Protein AF-A0A7Z9XJ72-F1 (afdb_monomer_lite)

Secondary structure (DSSP, 8-state):
--HHHHHHHHHHHH-TTS-HHHHHHHHHHHTTS-HHHHHHHHHHHTT-SSHHHHHHHHHHHGGGGGGGHHHHHHHHHHS---HHHHHHHHHHHTT-S-HHHHHHHHHHHHHTTS-GGG--HHHHHHHHHHHHTT-

Foldseek 3Di:
DDPVLLVVLLCQLPDPVDDLVSNLVSLLVLLVDDLVSSLVSLLVQLQDPDLSRNQSSLVSNLSVQPSNLLVLLVCQQPDPDFLSNLVSSLSNQPPSVDVVLCVLCVQLNVQSVDGSVPGPNNVSSVSSNVVVVPD

Radius of gyration: 14.64 Å; chains: 1; bounding box: 35×28×40 Å

pLDDT: mean 94.73, std 6.27, range [59.56, 98.75]

Structure (mmCIF, N/CA/C/O backbone):
data_AF-A0A7Z9XJ72-F1
#
_entry.id   AF-A0A7Z9XJ72-F1
#
loop_
_atom_site.group_PDB
_atom_site.id
_atom_site.type_symbol
_atom_site.label_atom_id
_atom_site.label_alt_id
_atom_site.label_comp_id
_atom_site.label_asym_id
_atom_site.label_entity_id
_atom_site.label_seq_id
_atom_site.pdbx_PDB_ins_code
_atom_site.Cartn_x
_atom_site.Cartn_y
_atom_site.Cartn_z
_atom_site.occupancy
_atom_site.B_iso_or_equiv
_atom_site.auth_seq_id
_atom_site.auth_comp_id
_atom_site.auth_asym_id
_atom_site.auth_atom_id
_atom_site.pdbx_PDB_model_num
ATOM 1 N N . MET A 1 1 ? -6.215 9.224 -21.922 1.00 62.25 1 MET A N 1
ATOM 2 C CA . MET A 1 1 ? -5.640 7.935 -21.502 1.00 62.25 1 MET A CA 1
ATOM 3 C C . MET A 1 1 ? -6.753 6.922 -21.615 1.00 62.25 1 MET A C 1
ATOM 5 O O . MET A 1 1 ? -7.837 7.191 -21.112 1.00 62.25 1 MET A O 1
ATOM 9 N N . THR A 1 2 ? -6.537 5.869 -22.390 1.00 80.62 2 THR A N 1
ATOM 10 C CA . THR A 1 2 ? -7.528 4.816 -22.653 1.00 80.62 2 THR A CA 1
ATOM 11 C C . THR A 1 2 ? -7.338 3.645 -21.683 1.00 80.62 2 THR A C 1
ATOM 13 O O . THR A 1 2 ? -6.299 3.534 -21.033 1.00 80.62 2 THR A O 1
ATOM 16 N N . SER A 1 3 ? -8.303 2.721 -21.633 1.00 77.75 3 SER A N 1
ATOM 17 C CA . SER A 1 3 ? -8.146 1.445 -20.913 1.00 77.75 3 SER A CA 1
ATOM 18 C C . SER A 1 3 ? -6.928 0.642 -21.415 1.00 77.75 3 SER A C 1
ATOM 20 O O . SER A 1 3 ? -6.231 0.022 -20.620 1.00 77.75 3 SER A O 1
ATOM 22 N N . SER A 1 4 ? -6.570 0.742 -22.704 1.00 87.25 4 SER A N 1
ATOM 23 C CA . SER A 1 4 ? -5.353 0.105 -23.232 1.00 87.25 4 SER A CA 1
ATOM 24 C C . SER A 1 4 ? -4.056 0.743 -22.717 1.00 87.25 4 SER A C 1
ATOM 26 O O . SER A 1 4 ? -3.054 0.046 -22.559 1.00 87.25 4 SER A O 1
ATOM 28 N N . ASP A 1 5 ? -4.055 2.055 -22.453 1.00 93.62 5 ASP A N 1
ATOM 29 C CA . ASP A 1 5 ? -2.897 2.737 -21.863 1.00 93.62 5 ASP A CA 1
ATOM 30 C C . ASP A 1 5 ? -2.674 2.286 -20.415 1.00 93.62 5 ASP A C 1
ATOM 32 O O . ASP A 1 5 ? -1.527 2.114 -19.998 1.00 93.62 5 ASP A O 1
ATOM 36 N N . PHE A 1 6 ? -3.762 2.081 -19.662 1.00 95.50 6 PHE A N 1
ATOM 37 C CA . PHE A 1 6 ? -3.710 1.603 -18.280 1.00 95.50 6 PHE A CA 1
ATOM 38 C C . PHE A 1 6 ? -3.022 0.244 -18.199 1.00 95.50 6 PHE A C 1
ATOM 40 O O . PHE A 1 6 ? -1.984 0.119 -17.551 1.00 95.50 6 PHE A O 1
ATOM 47 N N . GLU A 1 7 ? -3.531 -0.741 -18.939 1.00 96.44 7 GLU A N 1
ATOM 48 C CA . GLU A 1 7 ? -2.999 -2.106 -18.932 1.00 96.44 7 GLU A CA 1
ATOM 49 C C . GLU A 1 7 ? -1.518 -2.154 -19.319 1.00 96.44 7 GLU A C 1
ATOM 51 O O . GLU A 1 7 ? -0.716 -2.851 -18.694 1.00 96.44 7 GLU A O 1
ATOM 56 N N . ARG A 1 8 ? -1.109 -1.346 -20.305 1.00 97.25 8 ARG A N 1
ATOM 57 C CA . ARG A 1 8 ? 0.302 -1.243 -20.697 1.00 97.25 8 ARG A CA 1
ATOM 58 C C . ARG A 1 8 ? 1.174 -0.706 -19.561 1.00 97.25 8 ARG A C 1
ATOM 60 O O . ARG A 1 8 ? 2.279 -1.205 -19.354 1.00 97.25 8 ARG A O 1
ATOM 67 N N . ILE A 1 9 ? 0.712 0.318 -18.847 1.00 98.12 9 ILE A N 1
ATOM 68 C CA . ILE A 1 9 ? 1.452 0.908 -17.725 1.00 98.12 9 ILE A CA 1
ATOM 69 C C . ILE A 1 9 ? 1.526 -0.078 -16.556 1.00 98.12 9 ILE A C 1
ATOM 71 O O . ILE A 1 9 ? 2.600 -0.249 -15.979 1.00 98.12 9 ILE A O 1
ATOM 75 N N . VAL A 1 10 ? 0.432 -0.779 -16.250 1.00 98.31 10 VAL A N 1
ATOM 76 C CA . VAL A 1 10 ? 0.404 -1.841 -15.233 1.00 98.31 10 VAL A CA 1
ATOM 77 C C . VAL A 1 10 ? 1.398 -2.951 -15.573 1.00 98.31 10 VAL A 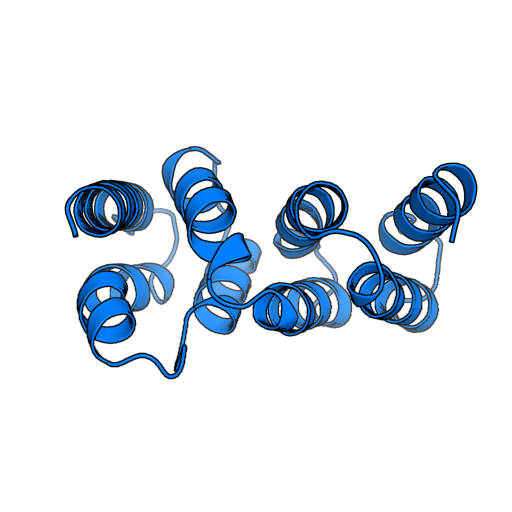C 1
ATOM 79 O O . VAL A 1 10 ? 2.156 -3.378 -14.700 1.00 98.31 10 VAL A O 1
ATOM 82 N N . ALA A 1 11 ? 1.447 -3.379 -16.838 1.00 98.06 11 ALA A N 1
ATOM 83 C CA . ALA A 1 11 ? 2.399 -4.384 -17.295 1.00 98.06 11 ALA A CA 1
ATOM 84 C C . ALA A 1 11 ? 3.850 -3.935 -17.062 1.00 98.06 11 ALA A C 1
ATOM 86 O O . ALA A 1 11 ? 4.631 -4.693 -16.499 1.00 98.06 11 ALA A O 1
ATOM 87 N N . ILE A 1 12 ? 4.199 -2.687 -17.402 1.00 98.44 12 ILE A N 1
ATOM 88 C CA . ILE A 1 12 ? 5.550 -2.148 -17.156 1.00 98.44 12 ILE A CA 1
ATOM 89 C C . ILE A 1 12 ? 5.857 -2.086 -15.654 1.00 98.44 12 ILE A C 1
ATOM 91 O O . ILE A 1 12 ? 6.954 -2.446 -15.243 1.00 98.44 12 ILE A O 1
ATOM 95 N N . ALA A 1 13 ? 4.907 -1.651 -14.823 1.00 98.31 13 ALA A N 1
ATOM 96 C CA . ALA A 1 13 ? 5.115 -1.537 -13.380 1.00 98.31 13 ALA A CA 1
ATOM 97 C C . ALA A 1 13 ? 5.373 -2.900 -12.701 1.00 98.31 13 ALA A C 1
ATOM 99 O O . ALA A 1 13 ? 6.159 -2.989 -11.753 1.00 98.31 13 ALA A O 1
ATOM 100 N N . ARG A 1 14 ? 4.732 -3.968 -13.191 1.00 97.69 14 ARG A N 1
ATOM 101 C CA . ARG A 1 14 ? 4.826 -5.331 -12.635 1.00 97.69 14 ARG A CA 1
ATOM 102 C C . ARG A 1 14 ? 5.937 -6.189 -13.250 1.00 97.69 14 ARG A C 1
ATOM 104 O O . ARG A 1 14 ? 6.261 -7.233 -12.697 1.00 97.69 14 ARG A O 1
ATOM 111 N N . ASP A 1 15 ? 6.521 -5.771 -14.368 1.00 97.69 15 ASP A N 1
ATOM 112 C CA . ASP A 1 15 ? 7.544 -6.543 -15.074 1.00 97.69 15 ASP A CA 1
ATOM 113 C C . ASP A 1 15 ? 8.901 -6.466 -14.353 1.00 97.69 15 ASP A C 1
ATOM 115 O O . ASP A 1 15 ? 9.640 -5.489 -14.476 1.00 97.69 15 ASP A O 1
ATOM 119 N N . ALA A 1 16 ? 9.234 -7.520 -13.604 1.00 94.31 16 ALA A N 1
ATOM 120 C CA . ALA A 1 16 ? 10.488 -7.638 -12.859 1.00 94.31 16 ALA A CA 1
ATOM 121 C C . ALA A 1 16 ? 11.744 -7.725 -13.751 1.00 94.31 16 ALA A C 1
ATOM 123 O O . ALA A 1 16 ? 12.853 -7.594 -13.240 1.00 94.31 16 ALA A O 1
ATOM 124 N N . SER A 1 17 ? 11.596 -7.934 -15.067 1.00 96.75 17 SER A N 1
ATOM 125 C CA . SER A 1 17 ? 12.723 -7.882 -16.010 1.00 96.75 17 SER A CA 1
ATOM 126 C C . SER A 1 17 ? 13.119 -6.448 -16.387 1.00 96.75 17 SER A C 1
ATOM 128 O O . SER A 1 17 ? 14.211 -6.226 -16.911 1.00 96.75 17 SER A O 1
ATOM 130 N N . ARG A 1 18 ? 12.252 -5.464 -16.111 1.00 97.06 18 ARG A N 1
ATOM 131 C CA . ARG A 1 18 ? 12.528 -4.040 -16.335 1.00 97.06 18 ARG A CA 1
ATOM 132 C C . ARG A 1 18 ? 13.362 -3.452 -15.216 1.00 97.06 18 ARG A C 1
ATOM 134 O O . ARG A 1 18 ? 13.333 -3.906 -14.074 1.00 97.06 18 ARG A O 1
ATOM 141 N N . SER A 1 19 ? 14.039 -2.354 -15.534 1.00 98.00 19 SER A N 1
ATOM 142 C CA . SER A 1 19 ? 14.740 -1.575 -14.520 1.00 98.00 19 SER A CA 1
ATOM 143 C C . SER A 1 19 ? 13.769 -0.989 -13.488 1.00 98.00 19 SER A C 1
ATOM 145 O O . SER A 1 19 ? 12.651 -0.583 -13.814 1.00 98.00 19 SER A O 1
ATOM 147 N N . GLU A 1 20 ? 14.218 -0.850 -12.238 1.00 97.00 20 GLU A N 1
ATOM 148 C CA . GLU A 1 20 ? 13.450 -0.163 -11.189 1.00 97.00 20 GLU A CA 1
ATOM 149 C C . GLU A 1 20 ? 13.029 1.259 -11.612 1.00 97.00 20 GLU A C 1
ATOM 151 O O . GLU A 1 20 ? 11.941 1.715 -11.266 1.00 97.00 20 GLU A O 1
ATOM 156 N N . GLY A 1 21 ? 13.843 1.948 -12.421 1.00 98.12 21 GLY A N 1
ATOM 157 C CA . GLY A 1 21 ? 13.524 3.269 -12.971 1.00 98.12 21 GLY A CA 1
ATOM 158 C C . GLY A 1 21 ? 12.333 3.260 -13.937 1.00 98.12 21 GLY A C 1
ATOM 159 O O . GLY A 1 21 ? 11.450 4.114 -13.840 1.00 98.12 21 GLY A O 1
ATOM 160 N N . GLU A 1 22 ? 12.257 2.281 -14.842 1.00 98.38 22 GLU A N 1
ATOM 161 C CA . GLU A 1 22 ? 11.098 2.114 -15.732 1.00 98.38 22 GLU A CA 1
ATOM 162 C C . GLU A 1 22 ? 9.836 1.767 -14.941 1.00 98.38 22 GLU A C 1
ATOM 164 O O . GLU A 1 22 ? 8.775 2.356 -15.168 1.00 98.38 22 GLU A O 1
ATOM 169 N N . ARG A 1 23 ? 9.961 0.847 -13.978 1.00 98.69 23 ARG A N 1
ATOM 170 C CA . ARG A 1 23 ? 8.851 0.407 -13.127 1.00 98.69 23 ARG A CA 1
ATOM 171 C C . ARG A 1 23 ? 8.304 1.567 -12.296 1.00 98.69 23 ARG A C 1
ATOM 173 O O . ARG A 1 23 ? 7.107 1.833 -12.325 1.00 98.69 23 ARG A O 1
ATOM 180 N N . THR A 1 24 ? 9.166 2.318 -11.613 1.00 98.56 24 THR A N 1
ATOM 181 C CA . THR A 1 24 ? 8.766 3.485 -10.803 1.00 98.56 24 THR A CA 1
ATOM 182 C C . THR A 1 24 ? 8.190 4.620 -11.651 1.00 98.56 24 THR A C 1
ATOM 184 O O . THR A 1 24 ? 7.210 5.250 -11.245 1.00 98.56 24 THR A O 1
ATOM 187 N N . SER A 1 25 ? 8.701 4.831 -12.868 1.00 98.56 25 SER A N 1
ATOM 188 C CA . SER A 1 25 ? 8.113 5.774 -13.830 1.00 98.56 25 SER A CA 1
ATOM 189 C C . SER A 1 25 ? 6.694 5.368 -14.238 1.00 98.56 25 SER A C 1
ATOM 191 O O . SER A 1 25 ? 5.792 6.209 -14.265 1.00 98.56 25 SER A O 1
ATOM 193 N N . ALA A 1 26 ? 6.464 4.077 -14.495 1.00 98.50 26 ALA A N 1
ATOM 194 C CA . ALA A 1 26 ? 5.129 3.551 -14.766 1.00 98.50 26 ALA A CA 1
ATOM 195 C C . ALA A 1 26 ? 4.196 3.728 -13.557 1.00 98.50 26 ALA A C 1
ATOM 197 O O . ALA A 1 26 ? 3.065 4.185 -13.715 1.00 98.50 26 ALA A O 1
ATOM 198 N N . ILE A 1 27 ? 4.684 3.485 -12.338 1.00 98.75 27 ILE A N 1
ATOM 199 C CA . ILE A 1 27 ? 3.911 3.698 -11.105 1.00 98.75 27 ILE A CA 1
ATOM 200 C C . ILE A 1 27 ? 3.509 5.162 -10.944 1.00 98.75 27 ILE A C 1
ATOM 202 O O . ILE A 1 27 ? 2.360 5.454 -10.624 1.00 98.75 27 ILE A O 1
ATOM 206 N N . HIS A 1 28 ? 4.405 6.108 -11.222 1.00 98.56 28 HIS A N 1
ATOM 207 C CA . HIS A 1 28 ? 4.045 7.525 -11.231 1.00 98.56 28 HIS A CA 1
ATOM 208 C C . HIS A 1 28 ? 2.973 7.860 -12.272 1.00 98.56 28 HIS A C 1
ATOM 210 O O . HIS A 1 28 ? 2.103 8.690 -11.996 1.00 98.56 28 HIS A O 1
ATOM 216 N N . ALA A 1 29 ? 2.996 7.208 -13.436 1.00 98.00 29 ALA A N 1
ATOM 217 C CA . ALA A 1 29 ? 1.979 7.392 -14.463 1.00 98.00 29 ALA A CA 1
ATOM 218 C C . A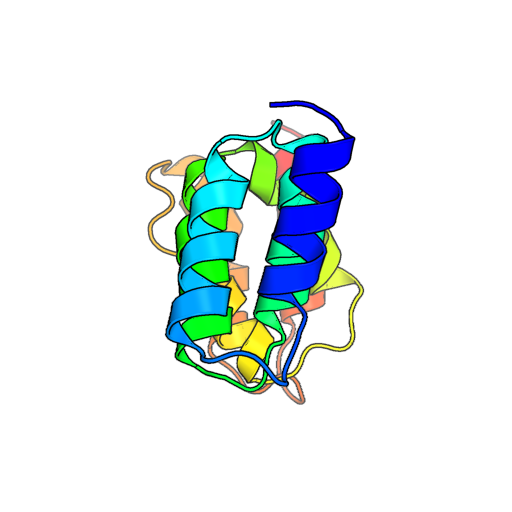LA A 1 29 ? 0.596 6.862 -14.036 1.00 98.00 29 ALA A C 1
ATOM 220 O O . ALA A 1 29 ? -0.408 7.442 -14.453 1.00 98.00 29 ALA A O 1
ATOM 221 N N . LEU A 1 30 ? 0.523 5.848 -13.157 1.00 98.00 30 LEU A N 1
ATOM 222 C CA . LEU A 1 30 ? -0.747 5.344 -12.608 1.00 98.00 30 LEU A CA 1
ATOM 223 C C . LEU A 1 30 ? -1.549 6.427 -11.865 1.00 98.00 30 LEU A C 1
ATOM 225 O O . LEU A 1 30 ? -2.774 6.384 -11.863 1.00 98.00 30 LEU A O 1
ATOM 229 N N . ALA A 1 31 ? -0.889 7.454 -11.314 1.00 96.25 31 ALA A N 1
ATOM 230 C CA . ALA A 1 31 ? -1.555 8.563 -10.618 1.00 96.25 31 ALA A CA 1
ATOM 231 C C . ALA A 1 31 ? -2.444 9.437 -11.528 1.00 96.25 31 ALA A C 1
ATOM 233 O O . ALA A 1 31 ? -3.152 10.315 -11.045 1.00 96.25 31 ALA A O 1
ATOM 234 N N . ARG A 1 32 ? -2.358 9.250 -12.851 1.00 95.75 32 ARG A N 1
ATOM 235 C CA . ARG A 1 32 ? -3.140 9.986 -13.853 1.00 95.75 32 ARG A CA 1
ATOM 236 C C . ARG A 1 32 ? -4.429 9.255 -14.263 1.00 95.75 32 ARG A C 1
ATOM 238 O O . ARG A 1 32 ? -5.158 9.773 -15.106 1.00 95.75 32 ARG A O 1
ATOM 245 N N . PHE A 1 33 ? -4.683 8.065 -13.718 1.00 96.19 33 PHE A N 1
ATOM 246 C CA . PHE A 1 33 ? -5.895 7.277 -13.962 1.00 96.19 33 PHE A CA 1
ATOM 247 C C . PHE A 1 33 ? -6.909 7.430 -12.821 1.00 96.19 33 PHE A C 1
ATOM 249 O O . PHE A 1 33 ? -6.529 7.863 -11.730 1.00 96.19 33 PHE A O 1
ATOM 256 N N . PRO A 1 34 ? -8.187 7.067 -13.044 1.00 96.38 34 PRO A N 1
ATOM 257 C CA . PRO A 1 34 ? -9.187 7.033 -11.984 1.00 96.38 34 PRO A CA 1
ATOM 258 C C . PRO A 1 34 ? -8.737 6.182 -10.791 1.00 96.38 34 PRO A C 1
ATOM 260 O O . PRO A 1 34 ? -8.162 5.104 -10.956 1.00 96.38 34 PRO A O 1
ATOM 263 N N . ALA A 1 35 ? -9.041 6.649 -9.580 1.00 96.75 35 ALA A N 1
ATOM 264 C CA . ALA A 1 35 ? -8.633 6.001 -8.335 1.00 96.75 35 ALA A CA 1
ATOM 265 C C . ALA A 1 35 ? -9.082 4.532 -8.262 1.00 96.75 35 ALA A C 1
ATOM 267 O O . ALA A 1 35 ? -8.304 3.661 -7.872 1.00 96.75 35 ALA A O 1
ATOM 268 N N . GLN A 1 36 ? -10.312 4.255 -8.709 1.00 96.06 36 GLN A N 1
ATOM 269 C CA . GLN A 1 36 ? -10.895 2.912 -8.746 1.00 96.06 36 GLN A CA 1
ATOM 270 C C . GLN A 1 36 ? -10.081 1.921 -9.595 1.00 96.06 36 GLN A C 1
ATOM 272 O O . GLN A 1 36 ? -10.069 0.732 -9.285 1.00 96.06 36 GLN A O 1
ATOM 277 N N . GLU A 1 37 ? -9.390 2.398 -10.632 1.00 95.81 37 GLU A N 1
ATOM 278 C CA . GLU A 1 37 ? -8.527 1.574 -11.484 1.00 95.81 37 GLU A CA 1
ATOM 279 C C . GLU A 1 37 ? -7.119 1.455 -10.886 1.00 95.81 37 GLU A C 1
ATOM 281 O O . GLU A 1 37 ? -6.579 0.359 -10.759 1.00 95.81 37 GLU A O 1
ATOM 286 N N . ALA A 1 38 ? -6.524 2.577 -10.469 1.00 98.06 38 ALA A N 1
ATOM 287 C CA . ALA A 1 38 ? -5.119 2.626 -10.071 1.00 98.06 38 ALA A CA 1
ATOM 288 C C . ALA A 1 38 ? -4.835 2.035 -8.679 1.00 98.06 38 ALA A C 1
ATOM 290 O O . ALA A 1 38 ? -3.806 1.382 -8.486 1.00 98.06 38 ALA A O 1
ATOM 291 N N . ILE A 1 39 ? -5.715 2.263 -7.697 1.00 98.56 39 ILE A N 1
ATOM 292 C CA . ILE A 1 39 ? -5.473 1.890 -6.293 1.00 98.56 39 ILE A CA 1
ATOM 293 C C . ILE A 1 39 ? -5.214 0.384 -6.112 1.00 98.56 39 ILE A C 1
ATOM 295 O O . ILE A 1 39 ? -4.235 0.058 -5.437 1.00 98.56 39 ILE A O 1
ATOM 299 N N . PRO A 1 40 ? -6.000 -0.543 -6.700 1.00 98.00 40 PRO A N 1
ATOM 300 C CA . PRO A 1 40 ? -5.734 -1.976 -6.567 1.00 98.00 40 PRO A CA 1
ATOM 301 C C . PRO A 1 40 ? -4.318 -2.366 -7.007 1.00 98.00 40 PRO A C 1
ATOM 303 O O . PRO A 1 40 ? -3.612 -3.062 -6.279 1.00 98.00 40 PRO A O 1
ATOM 306 N N . THR A 1 41 ? -3.857 -1.854 -8.154 1.00 98.25 41 THR A N 1
ATOM 307 C CA . THR A 1 41 ? -2.497 -2.120 -8.641 1.00 98.25 41 THR A CA 1
ATOM 308 C C . THR A 1 41 ? -1.434 -1.521 -7.725 1.00 98.25 41 THR A C 1
ATOM 310 O O . THR A 1 41 ? -0.418 -2.162 -7.467 1.00 98.25 41 THR A O 1
ATOM 313 N N . LEU A 1 42 ? -1.651 -0.305 -7.219 1.00 98.69 42 LEU A N 1
ATOM 314 C CA . LEU A 1 42 ? -0.709 0.338 -6.303 1.00 98.69 42 LEU A CA 1
ATOM 315 C C . LEU A 1 42 ? -0.576 -0.439 -4.990 1.00 98.69 42 LEU A C 1
ATOM 317 O O . LEU A 1 42 ? 0.540 -0.605 -4.513 1.00 98.69 42 LEU A O 1
ATOM 321 N N . ILE A 1 43 ? -1.678 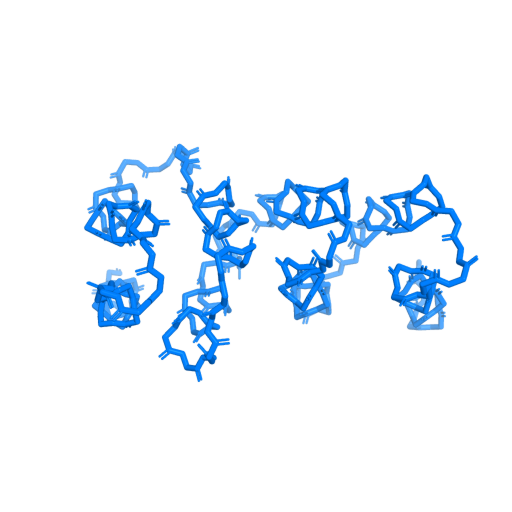-0.967 -4.450 1.00 98.19 43 ILE A N 1
ATOM 322 C CA . ILE A 1 43 ? -1.656 -1.831 -3.261 1.00 98.19 43 ILE A CA 1
ATOM 323 C C . ILE A 1 43 ? -0.838 -3.096 -3.524 1.00 98.19 43 ILE A C 1
ATOM 325 O O . ILE A 1 43 ? -0.029 -3.470 -2.680 1.00 98.19 43 ILE A O 1
ATOM 329 N N . ASP A 1 44 ? -1.000 -3.740 -4.682 1.00 97.19 44 ASP A N 1
ATOM 330 C CA . ASP A 1 44 ? -0.200 -4.923 -5.018 1.00 97.19 44 ASP A CA 1
ATOM 331 C C . ASP A 1 44 ? 1.298 -4.601 -5.081 1.00 97.19 44 ASP A C 1
ATOM 333 O O . ASP A 1 44 ? 2.118 -5.345 -4.552 1.00 97.19 44 ASP A O 1
ATOM 337 N N . LEU A 1 45 ? 1.663 -3.463 -5.674 1.00 98.12 45 LEU A N 1
ATOM 338 C CA . LEU A 1 45 ? 3.060 -3.038 -5.799 1.00 98.12 45 LEU A CA 1
ATOM 339 C C . LEU A 1 45 ? 3.688 -2.611 -4.464 1.00 98.12 45 LEU A C 1
ATOM 341 O O . LEU A 1 45 ? 4.906 -2.510 -4.371 1.00 98.12 45 LEU A O 1
ATOM 345 N N . MET A 1 46 ? 2.897 -2.404 -3.407 1.00 97.94 46 MET A N 1
ATOM 346 C CA . MET A 1 46 ? 3.419 -2.194 -2.051 1.00 97.94 46 MET A CA 1
ATOM 347 C C . MET A 1 46 ? 3.976 -3.480 -1.414 1.00 97.94 46 MET A C 1
ATOM 349 O O . MET A 1 46 ? 4.644 -3.393 -0.386 1.00 97.94 46 MET A O 1
ATOM 353 N N . PHE A 1 47 ? 3.735 -4.655 -2.008 1.00 95.38 47 PHE A N 1
ATOM 354 C CA . PHE A 1 47 ? 4.352 -5.927 -1.604 1.00 95.38 47 PHE A CA 1
ATOM 355 C C . PHE A 1 47 ? 5.694 -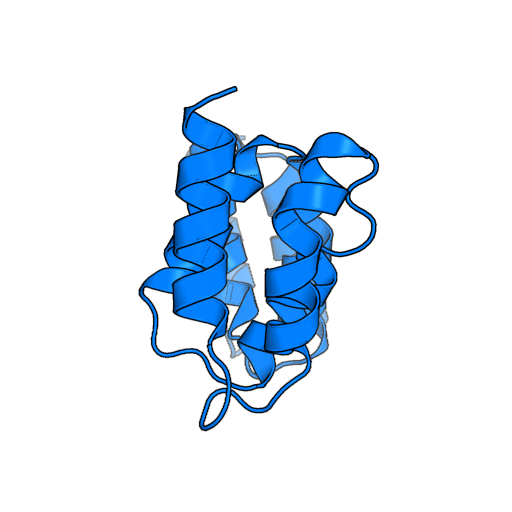6.199 -2.301 1.00 95.38 47 PHE A C 1
ATOM 357 O O . PHE A 1 47 ? 6.332 -7.202 -1.994 1.00 95.38 47 PHE A O 1
ATOM 364 N N . ASP A 1 48 ? 6.110 -5.345 -3.239 1.00 96.81 48 ASP A N 1
ATOM 365 C CA . ASP A 1 48 ? 7.247 -5.618 -4.117 1.00 96.81 48 ASP A CA 1
ATOM 366 C C . ASP A 1 48 ? 8.585 -5.734 -3.371 1.00 96.81 48 ASP A C 1
ATOM 368 O O . ASP A 1 48 ? 8.888 -4.957 -2.455 1.00 96.81 48 ASP A O 1
ATOM 372 N N . ASP A 1 49 ? 9.421 -6.671 -3.819 1.00 94.38 49 ASP A N 1
ATOM 373 C CA . ASP A 1 49 ? 10.746 -6.922 -3.245 1.00 94.38 49 ASP A CA 1
ATOM 374 C C . ASP A 1 49 ? 11.718 -5.758 -3.475 1.00 94.38 49 ASP A C 1
ATOM 376 O O . ASP A 1 49 ? 12.598 -5.512 -2.640 1.00 94.38 49 ASP A O 1
ATOM 380 N N . ALA A 1 50 ? 11.539 -4.975 -4.546 1.00 96.88 50 ALA A N 1
ATOM 381 C CA . ALA A 1 50 ? 12.354 -3.793 -4.801 1.00 96.88 50 ALA A CA 1
ATOM 382 C C . ALA A 1 50 ? 11.883 -2.603 -3.950 1.00 96.88 50 ALA A C 1
ATOM 384 O O . ALA A 1 50 ? 10.748 -2.130 -4.067 1.00 96.88 50 ALA A O 1
ATOM 385 N N . LEU A 1 51 ? 12.785 -2.075 -3.111 1.00 97.00 51 LEU A N 1
ATOM 386 C CA . LEU A 1 51 ? 12.500 -0.968 -2.185 1.00 97.00 51 LEU A CA 1
ATOM 387 C C . LEU A 1 51 ? 11.958 0.261 -2.913 1.00 97.00 51 LEU A C 1
ATOM 389 O O . LEU A 1 51 ? 10.971 0.859 -2.482 1.00 97.00 51 LEU A O 1
ATOM 393 N N . SER A 1 52 ? 12.589 0.616 -4.032 1.00 97.81 52 SER A N 1
ATOM 394 C CA . SER A 1 52 ? 12.195 1.760 -4.850 1.00 97.81 52 SER A CA 1
ATOM 395 C C . SER A 1 52 ? 10.751 1.631 -5.340 1.00 97.81 52 SER A C 1
ATOM 397 O O . SER A 1 52 ? 10.002 2.607 -5.294 1.00 97.81 52 SER A O 1
ATOM 399 N N . VAL A 1 53 ? 10.326 0.429 -5.733 1.00 98.56 53 VAL A N 1
ATOM 400 C CA . VAL A 1 53 ? 8.989 0.159 -6.262 1.00 98.56 53 VAL A CA 1
ATOM 401 C C . VAL A 1 53 ? 7.944 0.248 -5.166 1.00 98.56 53 VAL A C 1
ATOM 403 O O . VAL A 1 53 ? 7.017 1.051 -5.297 1.00 98.56 53 VAL A O 1
ATOM 406 N N . ARG A 1 54 ? 8.116 -0.480 -4.057 1.00 97.94 54 ARG A N 1
ATOM 407 C CA . ARG A 1 54 ? 7.130 -0.464 -2.965 1.00 97.94 54 ARG A CA 1
ATOM 408 C C . ARG A 1 54 ? 6.988 0.912 -2.315 1.00 97.94 54 ARG A C 1
ATOM 410 O O . ARG A 1 54 ? 5.873 1.367 -2.054 1.00 97.94 54 ARG A O 1
ATOM 417 N N . TRP A 1 55 ? 8.090 1.647 -2.143 1.00 98.19 55 TRP A N 1
ATOM 418 C CA . TRP A 1 55 ? 8.040 3.015 -1.621 1.00 98.19 55 TRP A CA 1
ATOM 419 C C . TRP A 1 55 ? 7.426 3.998 -2.615 1.00 98.19 55 TRP A C 1
ATOM 421 O O . TRP A 1 55 ? 6.702 4.907 -2.200 1.00 98.19 55 TRP A O 1
ATOM 431 N N . THR A 1 56 ? 7.676 3.828 -3.916 1.00 98.62 56 THR A N 1
ATOM 432 C CA . THR A 1 56 ? 7.031 4.653 -4.944 1.00 98.62 56 THR A CA 1
ATOM 433 C C . THR A 1 56 ? 5.533 4.385 -4.983 1.00 98.62 56 THR A C 1
ATOM 435 O O . THR A 1 56 ? 4.759 5.339 -5.012 1.00 98.62 56 THR A O 1
ATOM 438 N N . ALA A 1 57 ? 5.106 3.125 -4.886 1.00 98.69 57 ALA A N 1
ATOM 439 C CA . ALA A 1 57 ? 3.696 2.759 -4.806 1.00 98.69 57 ALA A CA 1
ATOM 440 C C . ALA A 1 57 ? 3.016 3.391 -3.579 1.00 98.69 57 ALA A C 1
ATOM 442 O O . ALA A 1 57 ? 2.004 4.075 -3.731 1.00 98.69 57 ALA A O 1
ATOM 443 N N . ALA A 1 58 ? 3.632 3.286 -2.395 1.00 98.38 58 ALA A N 1
ATOM 444 C CA . ALA A 1 58 ? 3.153 3.928 -1.166 1.00 98.38 58 ALA A CA 1
ATOM 445 C C . ALA A 1 58 ? 3.111 5.467 -1.252 1.00 98.38 58 ALA A C 1
ATOM 447 O O . ALA A 1 58 ? 2.252 6.110 -0.652 1.00 98.38 58 ALA A O 1
ATOM 448 N N . SER A 1 59 ? 4.028 6.084 -1.998 1.00 97.94 59 SER A N 1
ATOM 449 C CA . SER A 1 59 ? 4.035 7.533 -2.231 1.00 97.94 59 SER A CA 1
ATOM 450 C C . SER A 1 59 ? 2.953 7.962 -3.226 1.00 97.94 59 SER A C 1
ATOM 452 O O . SER A 1 59 ? 2.273 8.969 -3.030 1.00 97.94 59 SER A O 1
ATOM 454 N N . VAL A 1 60 ? 2.758 7.193 -4.299 1.00 98.38 60 VAL A N 1
ATOM 455 C CA . VAL A 1 60 ? 1.775 7.498 -5.343 1.00 98.38 60 VAL A CA 1
ATOM 456 C C . VAL A 1 60 ? 0.352 7.271 -4.853 1.00 98.38 60 VAL A C 1
ATOM 458 O O . VAL A 1 60 ? -0.494 8.128 -5.096 1.00 98.38 60 VAL A O 1
ATOM 461 N N . ILE A 1 61 ? 0.085 6.188 -4.118 1.00 98.31 61 ILE A N 1
ATOM 462 C CA . ILE A 1 61 ? -1.258 5.896 -3.601 1.00 98.31 61 ILE A CA 1
ATOM 463 C C . ILE A 1 61 ? -1.787 7.018 -2.689 1.00 98.31 61 ILE A C 1
ATOM 465 O O . ILE A 1 61 ? -2.973 7.336 -2.721 1.00 98.31 61 ILE A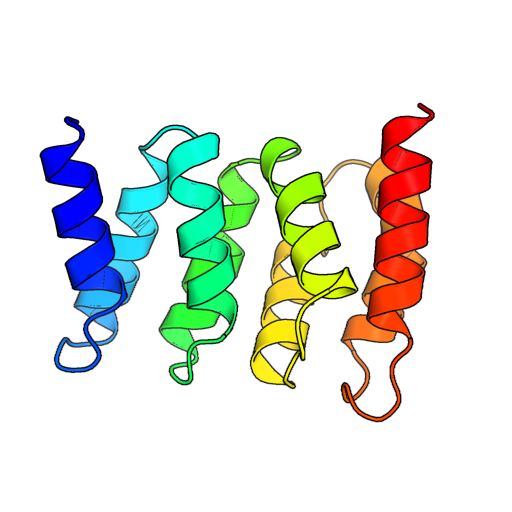 O 1
ATOM 469 N N . ARG A 1 62 ? -0.902 7.713 -1.958 1.00 95.88 62 ARG A N 1
ATOM 470 C CA . ARG A 1 62 ? -1.260 8.884 -1.136 1.00 95.88 62 ARG A CA 1
ATOM 471 C C . ARG A 1 62 ? -1.864 10.035 -1.927 1.00 95.88 62 ARG A C 1
ATOM 473 O O . ARG A 1 62 ? -2.627 10.814 -1.364 1.00 95.88 62 ARG A O 1
ATOM 480 N N . LYS A 1 63 ? -1.533 10.164 -3.215 1.00 95.75 63 LYS A N 1
ATOM 481 C CA . LYS A 1 63 ? -2.059 11.238 -4.070 1.00 95.75 63 LYS A CA 1
ATOM 482 C C . LYS A 1 63 ? -3.567 11.116 -4.302 1.00 95.75 63 LYS A C 1
ATOM 484 O O . LYS A 1 63 ? -4.191 12.115 -4.633 1.00 95.75 63 LYS A O 1
ATOM 489 N N . PHE A 1 64 ? -4.143 9.934 -4.076 1.00 96.81 64 PHE A N 1
ATOM 490 C CA . PHE A 1 64 ? -5.587 9.694 -4.143 1.00 96.81 64 PHE A CA 1
ATOM 491 C C . PHE A 1 64 ? -6.331 10.084 -2.853 1.00 96.81 64 PHE A C 1
ATOM 493 O O . PHE A 1 64 ? -7.547 9.925 -2.764 1.00 96.81 64 PHE A O 1
ATOM 500 N N . GLY A 1 65 ? -5.632 10.599 -1.834 1.00 95.19 65 GLY A N 1
ATOM 501 C CA . GLY A 1 65 ? -6.263 11.134 -0.629 1.00 95.19 65 GLY A CA 1
ATOM 502 C C . GLY A 1 65 ? -7.165 10.113 0.065 1.00 95.19 65 GLY A C 1
ATOM 503 O O . GLY A 1 65 ? -6.740 8.998 0.348 1.00 95.19 65 GLY A O 1
ATOM 504 N N . ARG A 1 66 ? -8.416 10.486 0.364 1.00 96.06 66 ARG A N 1
ATOM 505 C CA . ARG A 1 66 ? -9.358 9.631 1.115 1.00 96.06 66 ARG A CA 1
ATOM 506 C C . ARG A 1 66 ? -9.781 8.373 0.346 1.00 96.06 66 ARG A C 1
ATOM 508 O O . ARG A 1 66 ? -10.104 7.373 0.983 1.00 96.06 66 ARG A O 1
ATOM 515 N N . GLU A 1 67 ? -9.725 8.381 -0.988 1.00 96.88 67 GLU A N 1
ATOM 516 C CA . GLU A 1 67 ? -10.154 7.251 -1.828 1.00 96.88 67 GLU A CA 1
ATOM 517 C C . GLU A 1 67 ? -9.304 5.989 -1.602 1.00 96.88 67 GLU A C 1
ATOM 519 O O . GLU A 1 67 ? -9.796 4.873 -1.762 1.00 96.88 67 GLU A O 1
ATOM 524 N N . MET A 1 68 ? -8.049 6.142 -1.161 1.00 96.94 68 MET A N 1
ATOM 525 C CA . MET A 1 68 ? -7.161 5.010 -0.867 1.00 96.94 68 MET A CA 1
ATOM 526 C C . MET A 1 68 ? -7.417 4.330 0.480 1.00 96.94 68 MET A C 1
ATOM 528 O O . MET A 1 68 ? -7.006 3.183 0.654 1.00 96.94 68 MET A O 1
ATOM 532 N N . LEU A 1 69 ? -8.096 4.995 1.424 1.00 97.31 69 LEU A N 1
ATOM 533 C CA . LEU A 1 69 ? -8.208 4.512 2.803 1.00 97.31 69 LEU A CA 1
ATOM 534 C C . LEU A 1 69 ? -8.941 3.176 2.872 1.00 97.31 69 LEU A C 1
ATOM 536 O O . LEU A 1 69 ? -8.415 2.215 3.421 1.00 97.31 69 LEU A O 1
ATOM 540 N N . ILE A 1 70 ? -10.138 3.088 2.289 1.00 97.12 70 ILE A N 1
ATOM 541 C CA . ILE A 1 70 ? -10.942 1.864 2.376 1.00 97.12 70 ILE A CA 1
ATOM 542 C C . ILE A 1 70 ? -10.248 0.680 1.680 1.00 97.12 70 ILE A C 1
ATOM 544 O O . ILE A 1 70 ? -10.139 -0.375 2.313 1.00 97.12 70 ILE A O 1
ATOM 548 N N . PRO A 1 71 ? -9.736 0.802 0.438 1.00 97.56 71 PRO A N 1
ATOM 549 C CA . PRO A 1 71 ? -9.006 -0.290 -0.201 1.00 97.56 71 PRO A CA 1
ATOM 550 C C . PRO A 1 71 ? -7.745 -0.712 0.565 1.00 97.56 71 PRO A C 1
ATOM 552 O O . PRO A 1 71 ? -7.533 -1.909 0.765 1.00 97.56 71 PRO A O 1
ATOM 555 N N . LEU A 1 72 ? -6.934 0.243 1.039 1.00 98.00 72 LEU A N 1
ATOM 556 C CA . LEU A 1 72 ? -5.688 -0.066 1.743 1.00 98.00 72 LEU A CA 1
ATOM 557 C C . LEU A 1 72 ? -5.953 -0.706 3.111 1.00 98.00 72 LEU A C 1
ATOM 559 O O . LEU A 1 72 ? -5.335 -1.714 3.443 1.00 98.00 72 LEU A O 1
ATOM 563 N N . LEU A 1 73 ? -6.908 -0.185 3.885 1.00 97.88 73 LEU A N 1
ATOM 564 C CA . LEU A 1 73 ? -7.277 -0.770 5.175 1.00 97.88 73 LEU A CA 1
ATOM 565 C C . LEU A 1 73 ? -7.857 -2.180 5.017 1.00 97.88 73 LEU A C 1
ATOM 567 O O . LEU A 1 73 ? -7.544 -3.061 5.813 1.00 97.88 73 LEU A O 1
ATOM 571 N N . ARG A 1 74 ? -8.652 -2.432 3.967 1.00 97.00 74 ARG A N 1
ATOM 572 C CA . ARG A 1 74 ? -9.110 -3.794 3.644 1.00 97.00 74 ARG A CA 1
ATOM 573 C C . ARG A 1 74 ? -7.935 -4.713 3.335 1.00 97.00 74 ARG A C 1
ATOM 575 O O . ARG A 1 74 ? -7.886 -5.810 3.873 1.00 97.00 74 ARG A O 1
ATOM 582 N N . ALA A 1 75 ? -6.976 -4.257 2.530 1.00 96.62 75 ALA A N 1
ATOM 583 C CA . ALA A 1 75 ? -5.790 -5.043 2.210 1.00 96.62 75 ALA A CA 1
ATOM 584 C C . ALA A 1 75 ? -4.969 -5.396 3.463 1.00 96.62 75 ALA A C 1
ATOM 586 O O . ALA A 1 75 ? -4.558 -6.543 3.601 1.00 96.62 75 ALA A O 1
ATOM 587 N N . ILE A 1 76 ? -4.794 -4.454 4.395 1.00 96.62 76 ILE A N 1
ATOM 588 C CA . ILE A 1 76 ? -4.118 -4.700 5.681 1.00 96.62 76 ILE A CA 1
ATOM 589 C C . ILE A 1 76 ? -4.904 -5.689 6.555 1.00 96.62 76 ILE A C 1
ATOM 591 O O . ILE A 1 76 ? -4.307 -6.503 7.251 1.00 96.62 76 ILE A O 1
ATOM 595 N N . ALA A 1 77 ? -6.237 -5.635 6.522 1.00 94.69 77 ALA A N 1
ATOM 596 C CA . ALA A 1 77 ? -7.089 -6.515 7.315 1.00 94.69 77 ALA A CA 1
ATOM 597 C C . ALA A 1 77 ? -7.132 -7.967 6.817 1.00 94.69 77 ALA A C 1
ATOM 599 O O . ALA A 1 77 ? -7.345 -8.866 7.627 1.00 94.69 77 ALA A O 1
ATOM 600 N N . THR A 1 78 ? -6.994 -8.200 5.507 1.00 90.38 78 THR A N 1
ATOM 601 C CA . THR A 1 78 ? -7.325 -9.505 4.905 1.00 90.38 78 THR A CA 1
ATOM 602 C C . THR A 1 78 ? -6.170 -10.224 4.223 1.00 90.38 78 THR A C 1
ATOM 604 O O . THR A 1 78 ? -6.340 -11.384 3.859 1.00 90.38 78 THR A O 1
ATOM 607 N N . ARG A 1 79 ? -5.042 -9.560 3.951 1.00 85.44 79 ARG A N 1
ATOM 608 C CA . ARG A 1 79 ? -3.907 -10.184 3.254 1.00 85.44 79 ARG A CA 1
ATOM 609 C C . ARG A 1 79 ? -2.859 -10.636 4.262 1.00 85.44 79 ARG A C 1
ATOM 611 O O . ARG A 1 79 ? -2.580 -9.912 5.215 1.00 85.44 79 ARG A O 1
ATOM 618 N N . ASP A 1 80 ? -2.229 -11.777 3.989 1.00 78.94 80 ASP A N 1
ATOM 619 C CA . ASP A 1 80 ? -1.017 -12.200 4.691 1.00 78.94 80 ASP A CA 1
ATOM 620 C C . ASP A 1 80 ? 0.105 -11.207 4.373 1.00 78.94 80 ASP A C 1
ATOM 622 O O . ASP A 1 80 ? 0.741 -11.239 3.317 1.00 78.94 80 ASP A O 1
ATOM 626 N N . ALA A 1 81 ? 0.273 -10.240 5.264 1.00 75.06 81 ALA A N 1
ATOM 627 C CA . ALA A 1 81 ? 1.226 -9.165 5.102 1.00 75.06 81 ALA A CA 1
ATOM 628 C C . ALA A 1 81 ? 2.633 -9.600 5.520 1.00 75.06 81 ALA A C 1
ATOM 630 O O . ALA A 1 81 ? 2.826 -10.253 6.545 1.00 75.06 81 ALA A O 1
ATOM 631 N N . ASN A 1 82 ? 3.628 -9.177 4.745 1.00 87.81 82 ASN A N 1
ATOM 632 C CA . ASN A 1 82 ? 5.037 -9.270 5.108 1.00 87.81 82 ASN A CA 1
ATOM 633 C C . ASN A 1 82 ? 5.555 -7.906 5.601 1.00 87.81 82 ASN A C 1
ATOM 635 O O . ASN A 1 82 ? 4.856 -6.890 5.544 1.00 87.81 82 ASN A O 1
ATOM 639 N N . GLU A 1 83 ? 6.793 -7.883 6.094 1.00 90.62 83 GLU A N 1
ATOM 640 C CA . GLU A 1 83 ? 7.425 -6.665 6.619 1.00 90.62 83 GLU A CA 1
ATOM 641 C C . GLU A 1 83 ? 7.475 -5.539 5.571 1.00 90.62 83 GLU A C 1
ATOM 643 O O . GLU A 1 83 ? 7.187 -4.385 5.892 1.00 90.62 83 GLU A O 1
ATOM 648 N N . ASN A 1 84 ? 7.735 -5.882 4.302 1.00 93.75 84 ASN A N 1
ATOM 649 C CA . ASN A 1 84 ? 7.766 -4.934 3.182 1.00 93.75 84 ASN A CA 1
ATOM 650 C C . ASN A 1 84 ? 6.423 -4.209 2.999 1.00 93.75 84 ASN A C 1
ATOM 652 O O . ASN A 1 84 ? 6.384 -2.988 2.800 1.00 93.75 84 ASN A O 1
ATOM 656 N N . PHE A 1 85 ? 5.314 -4.950 3.078 1.00 96.00 85 PHE A N 1
ATOM 657 C CA . PHE A 1 85 ? 3.983 -4.372 2.943 1.00 96.00 85 PHE A CA 1
ATOM 658 C C . PHE A 1 85 ? 3.617 -3.500 4.142 1.00 96.00 85 PHE A C 1
ATOM 660 O O . PHE A 1 85 ? 3.070 -2.417 3.947 1.00 96.00 85 PHE A O 1
ATOM 667 N N . TYR A 1 86 ? 3.949 -3.912 5.369 1.00 96.06 86 TYR A N 1
ATOM 668 C CA . TYR A 1 86 ? 3.704 -3.100 6.567 1.00 96.06 86 TYR A CA 1
ATOM 669 C C . TYR A 1 86 ? 4.446 -1.769 6.535 1.00 96.06 86 TYR A C 1
ATOM 671 O O . TYR A 1 86 ? 3.843 -0.722 6.779 1.00 96.06 86 TYR A O 1
ATOM 679 N N . GLU A 1 87 ? 5.724 -1.792 6.160 1.00 96.50 87 GLU A N 1
ATOM 680 C CA . GLU A 1 87 ? 6.518 -0.579 5.992 1.00 96.50 87 GLU A CA 1
ATOM 681 C C . GLU A 1 87 ? 5.866 0.368 4.969 1.00 96.50 87 GLU A C 1
ATOM 683 O O . GLU A 1 87 ? 5.688 1.568 5.214 1.00 96.50 87 GLU A O 1
ATOM 688 N N . SER A 1 88 ? 5.453 -0.185 3.828 1.00 97.50 88 SER A N 1
ATOM 689 C CA . SER A 1 88 ? 4.818 0.566 2.745 1.00 97.50 88 SER A CA 1
ATOM 690 C C . SER A 1 88 ? 3.452 1.121 3.161 1.00 97.50 88 SER A C 1
ATOM 692 O O . SER A 1 88 ? 3.158 2.291 2.912 1.00 97.50 88 SER A O 1
ATOM 694 N N . ALA A 1 89 ? 2.628 0.323 3.842 1.00 97.44 89 ALA A N 1
ATOM 695 C CA . ALA A 1 89 ? 1.328 0.726 4.370 1.00 97.44 89 ALA A CA 1
ATOM 696 C C . ALA A 1 89 ? 1.462 1.840 5.413 1.00 97.44 89 ALA A C 1
ATOM 698 O O . ALA A 1 89 ? 0.759 2.848 5.331 1.00 97.44 89 ALA A O 1
ATOM 699 N N . HIS A 1 90 ? 2.417 1.719 6.339 1.00 97.88 90 HIS A N 1
ATOM 700 C CA . HIS A 1 90 ? 2.716 2.772 7.306 1.00 97.88 90 HIS A CA 1
ATOM 701 C C . HIS A 1 90 ? 3.106 4.069 6.588 1.00 97.88 90 HIS A C 1
ATOM 703 O O . HIS A 1 90 ? 2.574 5.139 6.888 1.00 97.88 90 HIS A O 1
ATOM 709 N N . ARG A 1 91 ? 3.993 3.986 5.587 1.00 97.25 91 ARG A N 1
ATOM 710 C CA . ARG A 1 91 ? 4.406 5.139 4.773 1.00 97.25 91 ARG A CA 1
ATOM 711 C C . ARG A 1 91 ? 3.235 5.777 4.020 1.00 97.25 91 ARG A C 1
ATOM 713 O O . ARG A 1 91 ? 3.199 7.004 3.898 1.00 97.25 91 ARG A O 1
ATOM 720 N N . ALA A 1 92 ? 2.284 4.985 3.533 1.00 97.31 92 ALA A N 1
ATOM 721 C CA . ALA A 1 92 ? 1.090 5.495 2.866 1.00 97.31 92 ALA A CA 1
ATOM 722 C C . ALA A 1 92 ? 0.143 6.226 3.840 1.00 97.31 92 ALA A C 1
ATOM 724 O O . ALA A 1 92 ? -0.407 7.267 3.496 1.00 97.31 92 ALA A O 1
ATOM 725 N N . LEU A 1 93 ? -0.014 5.728 5.067 1.00 97.69 93 LEU A N 1
ATOM 726 C CA . LEU A 1 93 ? -1.011 6.224 6.024 1.00 97.69 93 LEU A CA 1
ATOM 727 C C . LEU A 1 93 ? -0.504 7.346 6.949 1.00 97.69 93 LEU A C 1
ATOM 729 O O . LEU A 1 93 ? -1.300 8.137 7.452 1.00 97.69 93 LEU A O 1
ATOM 733 N N . VAL A 1 94 ? 0.805 7.435 7.201 1.00 95.75 94 VAL A N 1
ATOM 734 C CA . VAL A 1 94 ? 1.370 8.381 8.180 1.00 95.75 94 VAL A CA 1
ATOM 735 C C . VAL A 1 94 ? 1.196 9.843 7.752 1.00 95.75 94 VAL A C 1
ATOM 737 O O . VAL A 1 94 ? 1.420 10.175 6.591 1.00 95.75 94 VAL A O 1
ATOM 740 N N . ARG A 1 95 ? 0.878 10.758 8.679 1.00 89.56 95 ARG A N 1
ATOM 741 C CA . ARG A 1 95 ? 0.675 12.196 8.376 1.00 89.56 95 ARG A CA 1
ATOM 742 C C . ARG A 1 95 ? -0.295 12.390 7.204 1.00 89.56 95 ARG A C 1
ATOM 744 O O . ARG A 1 95 ? 0.081 12.953 6.173 1.00 89.56 95 ARG A O 1
ATOM 751 N N . PHE A 1 96 ? -1.487 11.808 7.307 1.00 89.06 96 PHE A N 1
ATOM 752 C CA . PHE A 1 96 ? -2.500 11.878 6.257 1.00 89.06 96 PHE A CA 1
ATOM 753 C C . PHE A 1 96 ? -2.972 13.326 6.010 1.00 89.06 96 PHE A C 1
ATOM 755 O O . PHE A 1 96 ? -3.354 13.655 4.891 1.00 89.06 96 PHE A O 1
ATOM 762 N N . GLY A 1 97 ? -2.862 14.208 7.012 1.00 88.00 97 GLY A N 1
ATOM 763 C CA . GLY A 1 97 ? -3.196 15.632 6.912 1.00 88.00 97 GLY A CA 1
ATOM 764 C C . GLY A 1 97 ? -4.620 15.972 7.351 1.00 88.00 97 GLY A C 1
ATOM 765 O O . GLY A 1 97 ? -5.026 17.127 7.265 1.00 88.00 97 GLY A O 1
ATOM 766 N N . ASP A 1 98 ? -5.359 14.980 7.841 1.00 93.81 98 ASP A N 1
ATOM 767 C CA . ASP A 1 98 ? -6.693 15.136 8.404 1.00 93.81 98 ASP A CA 1
ATOM 768 C C . ASP A 1 98 ? -6.677 14.648 9.862 1.00 93.81 98 ASP A C 1
ATOM 770 O O . ASP A 1 98 ? -6.483 13.450 10.082 1.00 93.81 98 ASP A O 1
ATOM 774 N N . PRO A 1 99 ? -6.838 15.540 10.859 1.00 94.69 99 PRO A N 1
ATOM 775 C CA . PRO A 1 99 ? -6.696 15.175 12.269 1.00 94.69 99 PRO A CA 1
ATOM 776 C C . PRO A 1 99 ? -7.659 14.081 12.743 1.00 94.69 99 PRO A C 1
ATOM 778 O O . PRO A 1 99 ? -7.299 13.289 13.614 1.00 94.69 99 PRO A O 1
ATOM 781 N N . GLU A 1 100 ? -8.869 14.021 12.183 1.00 94.88 100 GLU A N 1
ATOM 782 C CA . GLU A 1 100 ? -9.863 13.010 12.544 1.00 94.88 100 GLU A CA 1
ATOM 783 C C . GLU A 1 100 ? -9.438 11.638 12.017 1.00 94.88 100 GLU A C 1
ATOM 785 O O . GLU A 1 100 ? -9.379 10.663 12.771 1.00 94.88 100 GLU A O 1
ATOM 790 N N . ILE A 1 101 ? -9.040 11.569 10.743 1.00 96.12 101 ILE A N 1
ATOM 791 C CA . ILE A 1 101 ? -8.500 10.334 10.166 1.00 96.12 101 ILE A CA 1
ATOM 792 C C . ILE A 1 101 ? -7.209 9.927 10.878 1.00 96.12 101 ILE A C 1
ATOM 794 O O . ILE A 1 101 ? -7.017 8.751 11.173 1.00 96.12 101 ILE A O 1
ATOM 798 N N . GLU A 1 102 ? -6.320 10.868 11.187 1.00 95.94 102 GLU A N 1
ATOM 799 C CA . GLU A 1 102 ? -5.076 10.572 11.898 1.00 95.94 102 GLU A CA 1
ATOM 800 C C . GLU A 1 102 ? -5.335 9.979 13.287 1.00 95.94 102 GLU A C 1
ATOM 802 O O . GLU A 1 102 ? -4.648 9.034 13.681 1.00 95.94 102 GLU A O 1
ATOM 807 N N . ALA A 1 103 ? -6.353 10.463 14.005 1.00 96.81 103 ALA A N 1
ATOM 808 C CA . ALA A 1 103 ? -6.771 9.878 15.275 1.00 96.81 103 ALA A CA 1
ATOM 809 C C . ALA A 1 103 ? -7.283 8.438 15.102 1.00 96.81 103 ALA A C 1
ATOM 811 O O . ALA A 1 103 ? -6.904 7.562 15.883 1.00 96.81 103 ALA A O 1
ATOM 812 N N . ILE A 1 104 ? -8.080 8.178 14.058 1.00 97.56 104 ILE A N 1
ATOM 813 C CA . ILE A 1 104 ? -8.588 6.838 13.724 1.00 97.56 104 ILE A CA 1
ATOM 814 C C . ILE A 1 104 ? -7.445 5.881 13.351 1.00 97.56 104 ILE A C 1
ATOM 816 O O . ILE A 1 104 ? -7.444 4.723 13.765 1.00 97.56 104 ILE A O 1
ATOM 820 N N . LEU A 1 105 ? -6.461 6.348 12.579 1.00 97.94 105 LEU A N 1
ATOM 821 C CA . LEU A 1 105 ? -5.357 5.524 12.077 1.00 97.94 105 LEU A CA 1
ATOM 822 C C . LEU A 1 105 ? -4.250 5.291 13.108 1.00 97.94 105 LEU A C 1
ATOM 824 O O . LEU A 1 105 ? -3.459 4.364 12.942 1.00 97.94 105 LEU A O 1
ATOM 828 N N . LYS A 1 106 ? -4.163 6.105 14.166 1.00 97.94 106 LYS A N 1
ATOM 829 C CA . LYS A 1 106 ? -3.062 6.054 15.139 1.00 97.94 106 LYS A CA 1
ATOM 830 C C . LYS A 1 106 ? -2.796 4.651 15.716 1.00 97.94 106 LYS A C 1
ATOM 832 O O . LYS A 1 106 ? -1.631 4.259 15.704 1.00 97.94 106 LYS A O 1
ATOM 837 N N . PRO A 1 107 ? -3.794 3.873 16.183 1.00 98.06 107 PRO A N 1
ATOM 838 C CA . PRO A 1 107 ? -3.541 2.525 16.701 1.00 98.06 107 PRO A CA 1
ATOM 839 C C . PRO A 1 107 ? -2.940 1.597 15.639 1.00 98.06 107 PRO A C 1
ATOM 841 O O . PRO A 1 107 ? -1.962 0.901 15.899 1.00 98.06 107 PRO A O 1
ATOM 844 N N . LEU A 1 108 ? -3.471 1.656 14.415 1.00 97.94 108 LEU A N 1
ATOM 845 C CA . LEU A 1 108 ? -2.961 0.884 13.287 1.00 97.94 108 LEU A CA 1
ATOM 846 C C . LEU A 1 108 ? -1.514 1.265 12.945 1.00 97.94 108 LEU A C 1
ATOM 848 O O . LEU A 1 108 ? -0.691 0.388 12.698 1.00 97.94 108 LEU A O 1
ATOM 852 N N . LEU A 1 109 ? -1.182 2.558 12.944 1.00 97.88 109 LEU A N 1
ATOM 853 C CA . LEU A 1 109 ? 0.172 3.028 12.644 1.00 97.88 109 LEU A CA 1
ATOM 854 C C . LEU A 1 109 ? 1.212 2.493 13.637 1.00 97.88 109 LEU A C 1
ATOM 856 O O . LEU A 1 109 ? 2.336 2.220 13.229 1.00 97.88 109 LEU A O 1
ATOM 860 N N . GLU A 1 110 ? 0.865 2.318 14.913 1.00 97.00 110 GLU A N 1
ATOM 861 C CA . GLU A 1 110 ? 1.779 1.697 15.879 1.00 97.00 110 GLU A CA 1
ATOM 862 C C . GLU A 1 110 ? 1.972 0.200 15.607 1.00 97.00 110 GLU A C 1
ATOM 864 O O . GLU A 1 110 ? 3.094 -0.300 15.676 1.00 97.00 110 GLU A O 1
ATOM 869 N N . GLU A 1 111 ? 0.912 -0.505 15.211 1.00 96.75 111 GLU A N 1
ATOM 870 C CA . GLU A 1 111 ? 0.979 -1.934 14.895 1.00 96.75 111 GLU A CA 1
ATOM 871 C C . GLU A 1 111 ? 1.724 -2.237 13.588 1.00 96.75 111 GLU A C 1
ATOM 873 O O . GLU A 1 111 ? 2.393 -3.267 13.495 1.00 96.75 111 GLU A O 1
ATOM 878 N N . LEU A 1 112 ? 1.691 -1.328 12.607 1.00 96.19 112 LEU A N 1
ATOM 879 C CA . LEU A 1 112 ? 2.451 -1.453 11.355 1.00 96.19 112 LEU A CA 1
ATOM 880 C C . LEU A 1 112 ? 3.970 -1.268 11.535 1.00 96.19 112 LEU A C 1
ATOM 882 O O . LEU A 1 112 ? 4.732 -1.603 10.634 1.00 96.19 112 LEU A O 1
ATOM 886 N N . LYS A 1 113 ? 4.433 -0.750 12.682 1.00 94.56 113 LYS A N 1
ATOM 887 C CA . LYS A 1 113 ? 5.872 -0.675 13.014 1.00 94.56 113 LYS A CA 1
ATOM 888 C C . LYS A 1 113 ? 6.415 -1.987 13.584 1.00 94.56 113 LYS A C 1
ATOM 890 O O . LYS A 1 113 ? 7.621 -2.111 13.786 1.00 94.56 113 LYS A O 1
ATOM 895 N N . ARG A 1 114 ? 5.536 -2.939 13.907 1.00 93.06 114 ARG A N 1
ATOM 896 C CA . ARG A 1 114 ? 5.890 -4.229 14.510 1.00 93.06 114 ARG A CA 1
ATOM 897 C C . ARG A 1 114 ? 6.016 -5.299 13.423 1.00 93.06 114 ARG A C 1
ATOM 899 O O . ARG A 1 114 ? 5.343 -5.193 12.399 1.00 93.06 114 ARG A O 1
ATOM 906 N N . PRO A 1 115 ? 6.799 -6.366 13.651 1.00 88.62 115 PRO A N 1
ATOM 907 C CA . PRO A 1 115 ? 6.823 -7.508 12.745 1.00 88.62 115 PRO A CA 1
ATOM 908 C C . PRO A 1 115 ? 5.416 -8.114 12.573 1.00 88.62 115 PRO A C 1
ATOM 910 O O . PRO A 1 115 ? 4.722 -8.287 13.587 1.00 88.62 115 PRO A O 1
ATOM 913 N N . PRO A 1 116 ? 4.999 -8.496 11.347 1.00 86.88 116 PRO A N 1
ATOM 914 C CA . PRO A 1 116 ? 3.671 -9.055 11.079 1.00 86.88 116 PRO A CA 1
ATOM 915 C C . PRO A 1 116 ? 3.293 -10.242 11.965 1.00 86.88 116 PRO A C 1
ATOM 917 O O . PRO A 1 116 ? 2.150 -10.347 12.394 1.00 86.88 116 PRO A O 1
ATOM 920 N N . THR A 1 117 ? 4.265 -11.080 12.327 1.00 85.38 117 THR A N 1
ATOM 921 C CA . THR A 1 117 ? 4.088 -12.258 13.195 1.00 85.38 117 THR A CA 1
ATOM 922 C C . THR A 1 117 ? 3.602 -11.938 14.611 1.00 85.38 117 THR A C 1
ATOM 924 O O . THR A 1 117 ? 3.121 -12.828 15.308 1.00 85.38 117 THR A O 1
ATOM 927 N N . SER A 1 118 ? 3.737 -10.687 15.052 1.00 82.69 118 SER A N 1
ATOM 928 C CA . SER A 1 118 ? 3.413 -10.233 16.413 1.00 82.69 118 SER A CA 1
ATOM 929 C C . SER A 1 118 ? 2.442 -9.050 16.449 1.00 82.69 118 SER A C 1
ATOM 931 O O . SER A 1 118 ? 2.144 -8.528 17.521 1.00 82.69 118 SER A O 1
ATOM 933 N N . SER A 1 119 ? 1.987 -8.608 15.278 1.00 88.50 119 SER A N 1
ATOM 934 C CA . SER A 1 119 ? 1.200 -7.394 15.098 1.00 88.50 119 SER A CA 1
ATOM 935 C C . SER A 1 119 ? -0.293 -7.700 15.066 1.00 88.50 119 SER A C 1
ATOM 937 O O . SER A 1 119 ? -0.724 -8.706 14.504 1.00 88.50 119 SER A O 1
ATOM 939 N N . THR A 1 120 ? -1.101 -6.790 15.602 1.00 93.62 120 THR A N 1
ATOM 940 C CA . THR A 1 120 ? -2.565 -6.820 15.467 1.00 93.62 120 THR A CA 1
ATOM 941 C C . THR A 1 120 ? -3.070 -5.854 14.393 1.00 93.62 120 THR A C 1
ATOM 943 O O . THR A 1 120 ? -4.254 -5.509 14.384 1.00 93.62 120 THR A O 1
ATOM 946 N N . ALA A 1 121 ? -2.215 -5.439 13.447 1.00 95.06 121 ALA A N 1
ATOM 947 C CA . ALA A 1 121 ? -2.561 -4.456 12.415 1.00 95.06 121 ALA A CA 1
ATOM 948 C C . ALA A 1 121 ? -3.846 -4.804 11.650 1.00 95.06 121 ALA A C 1
ATOM 950 O O . ALA A 1 121 ? -4.648 -3.915 11.388 1.00 95.06 121 ALA A O 1
ATOM 951 N N . GLY A 1 122 ? -4.111 -6.081 11.356 1.00 94.69 122 GLY A N 1
ATOM 952 C CA . GLY A 1 122 ? -5.366 -6.470 10.708 1.00 94.69 122 GLY A CA 1
ATOM 953 C C . GLY A 1 122 ? -6.614 -6.142 11.547 1.00 94.69 122 GLY A C 1
ATOM 954 O O . GLY A 1 122 ? -7.618 -5.660 11.021 1.00 94.69 122 GLY A O 1
ATOM 955 N N . VAL A 1 123 ? -6.538 -6.314 12.871 1.00 95.75 123 VAL A N 1
ATOM 956 C CA . VAL A 1 123 ? -7.613 -5.953 13.811 1.00 95.75 123 VAL A CA 1
ATOM 957 C C . VAL A 1 123 ? -7.788 -4.439 13.882 1.00 95.75 123 VAL A C 1
ATOM 959 O O . VAL A 1 123 ? -8.915 -3.946 13.801 1.00 95.75 123 VAL A O 1
ATOM 962 N N . GLU A 1 124 ? -6.692 -3.692 14.000 1.00 97.81 124 GLU A N 1
ATOM 963 C CA . GLU A 1 124 ? -6.748 -2.228 14.037 1.00 97.81 124 GLU A CA 1
ATOM 964 C C . GLU A 1 124 ? -7.232 -1.638 12.704 1.00 97.81 124 GLU A C 1
ATOM 966 O O . GLU A 1 124 ? -8.005 -0.680 12.697 1.00 97.81 124 GLU A O 1
ATOM 971 N N . ALA A 1 125 ? -6.899 -2.264 11.573 1.00 97.31 125 ALA A N 1
ATOM 972 C CA . ALA A 1 125 ? -7.425 -1.892 10.265 1.00 97.31 125 ALA A CA 1
ATOM 973 C C . ALA A 1 125 ? -8.942 -2.118 10.162 1.00 97.31 125 ALA A C 1
ATOM 975 O O . ALA A 1 125 ? -9.656 -1.253 9.656 1.00 97.31 125 ALA A O 1
ATOM 976 N N . MET A 1 126 ? -9.470 -3.225 10.700 1.00 97.19 126 MET A N 1
ATOM 977 C CA . MET A 1 126 ? -10.921 -3.451 10.766 1.00 97.19 126 MET A CA 1
ATOM 978 C C . MET A 1 126 ? -11.639 -2.424 11.650 1.00 97.19 126 MET A C 1
ATOM 980 O O . MET A 1 126 ? -12.721 -1.952 11.294 1.00 97.19 126 MET A O 1
ATOM 984 N N . LYS A 1 127 ? -11.044 -2.043 12.786 1.00 97.69 127 LYS A N 1
ATOM 985 C CA . LYS A 1 127 ? -11.585 -0.976 13.642 1.00 97.69 127 LYS A CA 1
ATOM 986 C C . LYS A 1 127 ? -11.596 0.367 12.913 1.00 97.69 127 LYS A C 1
ATOM 988 O O . LYS A 1 127 ? -12.617 1.053 12.941 1.00 97.69 127 LYS A O 1
ATOM 993 N N . ALA A 1 128 ? -10.511 0.703 12.214 1.00 97.62 128 ALA A N 1
ATOM 994 C CA . ALA A 1 128 ? -10.419 1.917 11.410 1.00 97.62 128 ALA A CA 1
ATOM 995 C C . ALA A 1 128 ? -11.472 1.945 10.287 1.00 97.62 128 ALA A C 1
ATOM 997 O O . ALA A 1 128 ? -12.158 2.950 10.121 1.00 97.62 128 ALA A O 1
ATOM 998 N N . LEU A 1 129 ? -11.676 0.829 9.574 1.00 97.31 129 LEU A N 1
ATOM 999 C CA . LEU A 1 129 ? -12.737 0.698 8.565 1.00 97.31 129 LEU A CA 1
ATOM 1000 C C . LEU A 1 129 ? -14.122 0.972 9.150 1.00 97.31 129 LEU A C 1
ATOM 1002 O O . LEU A 1 129 ? -14.913 1.698 8.551 1.00 97.31 129 LEU A O 1
ATOM 1006 N N . LYS A 1 130 ? -14.412 0.404 10.325 1.00 96.81 130 LYS A N 1
ATOM 1007 C CA . LYS A 1 130 ? -15.688 0.628 11.002 1.00 96.81 130 LYS A CA 1
ATOM 1008 C C . LYS A 1 130 ? -15.861 2.101 11.366 1.00 96.81 130 LYS A C 1
ATOM 1010 O O . LYS A 1 130 ? -16.910 2.657 11.059 1.00 96.81 130 LYS A O 1
ATOM 1015 N N . ALA A 1 131 ? -14.844 2.731 11.951 1.00 95.75 131 ALA A N 1
ATOM 1016 C CA . ALA A 1 131 ? -14.895 4.141 12.337 1.00 95.75 131 ALA A CA 1
ATOM 1017 C C . ALA A 1 131 ? -15.153 5.059 11.129 1.00 95.75 131 ALA A C 1
ATOM 1019 O O . ALA A 1 131 ? -16.048 5.895 11.183 1.00 95.75 131 ALA A O 1
ATOM 1020 N N . LEU A 1 132 ? -14.461 4.833 10.007 1.00 93.12 132 LEU A N 1
ATO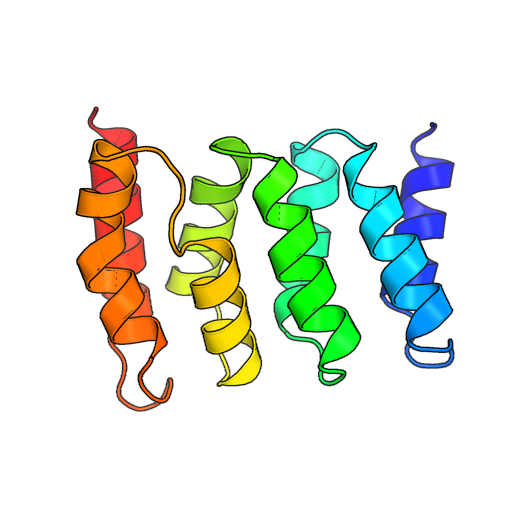M 1021 C CA . LEU A 1 132 ? -14.634 5.618 8.775 1.00 93.12 132 LEU A CA 1
ATOM 1022 C C . LEU A 1 132 ? -15.990 5.409 8.079 1.00 93.12 132 LEU A C 1
ATOM 1024 O O . LEU A 1 132 ? -16.350 6.201 7.218 1.00 93.12 132 LEU A O 1
ATOM 1028 N N . SER A 1 133 ? -16.721 4.340 8.408 1.00 84.56 133 SER A N 1
ATOM 1029 C CA . SER A 1 133 ? -18.064 4.072 7.867 1.00 84.56 133 SER A CA 1
ATOM 1030 C C . SER A 1 133 ? -19.204 4.646 8.715 1.00 84.56 133 SER A C 1
ATOM 1032 O O . SER A 1 133 ? -20.361 4.561 8.311 1.00 84.56 133 SER A O 1
ATOM 1034 N N . GLN A 1 134 ? -18.890 5.154 9.910 1.00 76.94 134 GLN A N 1
ATOM 1035 C CA . GLN A 1 134 ? -19.865 5.606 10.909 1.00 76.94 134 GLN A CA 1
ATOM 1036 C C . GLN A 1 134 ? -19.871 7.126 11.129 1.00 76.94 134 GLN A C 1
ATOM 1038 O O . GLN A 1 134 ? -20.762 7.603 11.831 1.00 76.94 134 GLN A O 1
ATOM 1043 N N . GLY A 1 135 ? -18.899 7.855 10.571 1.00 59.56 135 GLY A N 1
ATOM 1044 C CA . GLY A 1 135 ? -18.878 9.322 10.512 1.00 59.56 135 GLY A CA 1
ATOM 1045 C C . GLY A 1 135 ? -19.398 9.823 9.175 1.00 59.56 135 GLY A C 1
ATOM 1046 O O . GLY A 1 135 ? -20.087 10.864 9.183 1.00 59.56 135 GLY A O 1
#

Sequence (135 aa):
MTSSDFERIVAIARDASRSEGERTSAIHALARFPAQEAIPTLIDLMFDDALSVRWTAASVIRKFGREMLIPLLRAIATRDANENFYESAHRALVRFGDPEIEAILKPLLEELKRPPTSSTAGVEAMKALKALSQG